Protein AF-A0A2V9KEJ8-F1 (afdb_monomer)

Sequence (98 aa):
MVATPHMLERMFVYFPDRHVDRDPSALRLPYRDVELATEDGLRLHGWFVPREGARVTLLVLHGNAGNIGHRVEWLEMLCRAGANVLILDYRGYARSEG

Structure (mmCIF, N/CA/C/O backbone):
data_AF-A0A2V9KEJ8-F1
#
_entry.id   AF-A0A2V9KEJ8-F1
#
loop_
_atom_site.group_PDB
_atom_site.id
_atom_site.type_symbol
_atom_site.label_atom_id
_atom_site.label_alt_id
_atom_site.label_comp_id
_atom_site.label_asym_id
_atom_site.label_entity_id
_atom_site.label_seq_id
_atom_site.pdbx_PDB_ins_code
_atom_site.Cartn_x
_atom_site.Cartn_y
_atom_site.Cartn_z
_atom_site.occupancy
_atom_site.B_iso_or_equiv
_atom_site.auth_seq_id
_atom_site.auth_comp_id
_atom_site.auth_asym_id
_atom_site.auth_atom_id
_atom_site.pdbx_PDB_model_num
ATOM 1 N N . MET A 1 1 ? 15.950 -3.936 -31.665 1.00 46.25 1 MET A N 1
ATOM 2 C CA . MET A 1 1 ? 15.142 -3.164 -30.696 1.00 46.25 1 MET A CA 1
ATOM 3 C C . MET A 1 1 ? 15.970 -1.966 -30.273 1.00 46.25 1 MET A C 1
ATOM 5 O O . MET A 1 1 ? 17.052 -2.176 -29.747 1.00 46.25 1 MET A O 1
ATOM 9 N N . VAL A 1 2 ? 15.537 -0.743 -30.584 1.00 53.44 2 VAL A N 1
ATOM 10 C CA . VAL A 1 2 ? 16.242 0.477 -30.158 1.00 53.44 2 VAL A CA 1
ATOM 11 C C . VAL A 1 2 ? 15.620 0.907 -28.835 1.00 53.44 2 VAL A C 1
ATOM 13 O O . VAL A 1 2 ? 14.439 1.242 -28.806 1.00 53.44 2 VAL A O 1
ATOM 16 N N . ALA A 1 3 ? 16.381 0.839 -27.743 1.00 53.75 3 ALA A N 1
ATOM 17 C CA . ALA A 1 3 ? 15.942 1.394 -26.469 1.00 53.75 3 ALA A CA 1
ATOM 18 C C . ALA A 1 3 ? 15.858 2.919 -26.610 1.00 53.75 3 ALA A C 1
ATOM 20 O O . ALA A 1 3 ? 16.838 3.570 -26.973 1.00 53.75 3 ALA A O 1
ATOM 21 N N . THR A 1 4 ? 14.677 3.485 -26.382 1.00 60.94 4 THR A N 1
ATOM 22 C CA . THR A 1 4 ? 14.489 4.936 -26.384 1.00 60.94 4 THR A CA 1
ATOM 23 C C . THR A 1 4 ? 15.033 5.538 -25.082 1.00 60.94 4 THR A C 1
ATOM 25 O O . THR A 1 4 ? 15.040 4.857 -24.054 1.00 60.94 4 THR A O 1
ATOM 28 N N . PRO A 1 5 ? 15.471 6.811 -25.077 1.00 62.53 5 PRO A N 1
ATOM 29 C CA . PRO A 1 5 ? 16.026 7.460 -23.884 1.00 62.53 5 PRO A CA 1
ATOM 30 C C . PRO A 1 5 ? 15.130 7.358 -22.635 1.00 62.53 5 PRO A C 1
ATOM 32 O O . PRO A 1 5 ? 15.631 7.104 -21.545 1.00 62.53 5 PRO A O 1
ATOM 35 N N . HIS A 1 6 ? 13.804 7.423 -22.800 1.00 60.78 6 HIS A N 1
ATOM 36 C CA . HIS A 1 6 ? 12.840 7.237 -21.706 1.00 60.78 6 HIS A CA 1
ATOM 37 C C . HIS A 1 6 ? 12.861 5.841 -21.065 1.00 60.78 6 HIS A C 1
ATOM 39 O O . HIS A 1 6 ? 12.568 5.705 -19.878 1.00 60.78 6 HIS A O 1
ATOM 45 N N . MET A 1 7 ? 13.198 4.787 -21.819 1.00 59.84 7 MET A N 1
ATOM 46 C CA . MET A 1 7 ? 13.342 3.443 -21.245 1.00 59.84 7 MET A CA 1
ATOM 47 C C . MET A 1 7 ? 14.566 3.370 -20.331 1.00 59.84 7 MET A C 1
ATOM 49 O O . MET A 1 7 ? 14.507 2.723 -19.290 1.00 59.84 7 MET A O 1
ATOM 53 N N . LEU A 1 8 ? 15.645 4.067 -20.697 1.00 60.69 8 LEU A N 1
ATOM 54 C CA . LEU A 1 8 ? 16.870 4.125 -19.905 1.00 60.69 8 LEU A CA 1
ATOM 55 C C . LEU A 1 8 ? 16.694 5.005 -18.660 1.00 60.69 8 LEU A C 1
ATOM 57 O O . LEU A 1 8 ? 17.132 4.607 -17.588 1.00 60.69 8 LEU A O 1
ATOM 61 N N . GLU A 1 9 ? 15.990 6.140 -18.749 1.00 60.62 9 GLU A N 1
ATOM 62 C CA . GLU A 1 9 ? 15.690 6.992 -17.582 1.00 60.62 9 GLU A CA 1
ATOM 63 C C . GLU A 1 9 ? 14.944 6.233 -16.475 1.00 60.62 9 GLU A C 1
ATOM 65 O O . GLU A 1 9 ? 15.320 6.320 -15.304 1.00 60.62 9 GLU A O 1
ATOM 70 N N . ARG A 1 10 ? 13.929 5.428 -16.827 1.00 59.22 10 ARG A N 1
ATOM 71 C CA . ARG A 1 10 ? 13.173 4.642 -15.833 1.00 59.22 10 ARG A CA 1
ATOM 72 C C . ARG A 1 10 ? 14.061 3.650 -15.078 1.00 59.22 10 ARG A C 1
ATOM 74 O O . ARG A 1 10 ? 13.788 3.403 -13.910 1.00 59.22 10 ARG A O 1
ATOM 81 N N . MET A 1 11 ? 15.132 3.146 -15.696 1.00 62.53 11 MET A N 1
ATOM 82 C CA . MET A 1 11 ? 16.067 2.206 -15.061 1.00 62.53 11 MET A CA 1
ATOM 83 C C . MET A 1 11 ? 16.990 2.857 -14.021 1.00 62.53 11 MET A C 1
ATOM 85 O O . MET A 1 11 ? 17.532 2.149 -13.178 1.00 62.53 11 MET A O 1
ATOM 89 N N . PHE A 1 12 ? 17.177 4.181 -14.060 1.00 67.62 12 PHE A N 1
ATOM 90 C CA . PHE A 1 12 ? 18.009 4.896 -13.082 1.00 67.62 12 PHE A CA 1
ATOM 91 C C . PHE A 1 12 ? 17.204 5.525 -11.945 1.00 67.62 12 PHE A C 1
ATOM 93 O O . PHE A 1 12 ? 17.766 5.845 -10.899 1.00 67.62 12 PHE A O 1
ATOM 100 N N . VAL A 1 13 ? 15.899 5.709 -12.144 1.00 76.00 13 VAL A N 1
ATOM 101 C CA . VAL A 1 13 ? 15.015 6.337 -11.155 1.00 76.00 13 VAL A CA 1
ATOM 102 C C . VAL A 1 13 ? 14.216 5.296 -10.375 1.00 76.00 13 VAL A C 1
ATOM 104 O O . VAL A 1 13 ? 13.982 5.489 -9.182 1.00 76.00 13 VAL A O 1
ATOM 107 N N . TYR A 1 14 ? 13.811 4.196 -11.013 1.00 80.38 14 TYR A N 1
ATOM 108 C CA . TYR A 1 14 ? 12.939 3.185 -10.422 1.00 80.38 14 TYR A CA 1
ATOM 109 C C . TYR A 1 14 ? 13.655 1.844 -10.304 1.00 80.38 14 TYR A C 1
ATOM 111 O O . TYR A 1 14 ? 14.210 1.328 -11.272 1.00 80.38 14 TYR A O 1
ATOM 119 N N . PHE A 1 15 ? 13.578 1.253 -9.115 1.00 84.38 15 PHE A N 1
ATOM 120 C CA . PHE A 1 15 ? 14.177 -0.039 -8.796 1.00 84.38 15 PHE A CA 1
ATOM 121 C C . PHE A 1 15 ? 13.076 -1.007 -8.342 1.00 84.38 15 PHE A C 1
ATOM 123 O O . PHE A 1 15 ? 12.968 -1.292 -7.142 1.00 84.38 15 PHE A O 1
ATOM 130 N N . PRO A 1 16 ? 12.195 -1.440 -9.267 1.00 84.88 16 PRO A N 1
ATOM 131 C CA . PRO A 1 16 ? 11.113 -2.349 -8.938 1.00 84.88 16 PRO A CA 1
ATOM 132 C C . PRO A 1 16 ? 11.659 -3.721 -8.574 1.00 84.88 16 PRO A C 1
ATOM 134 O O . PRO A 1 16 ? 12.410 -4.328 -9.338 1.00 84.88 16 PRO A O 1
ATOM 137 N N . ASP A 1 17 ? 11.226 -4.224 -7.425 1.00 87.88 17 ASP A N 1
ATOM 138 C CA . ASP A 1 17 ? 11.446 -5.613 -7.056 1.00 87.88 17 ASP A CA 1
ATOM 139 C C . ASP A 1 17 ? 10.185 -6.425 -7.358 1.00 87.88 17 ASP A C 1
ATOM 141 O O . ASP A 1 17 ? 9.090 -6.100 -6.886 1.00 87.88 17 ASP A O 1
ATOM 145 N N . ARG A 1 18 ? 10.335 -7.469 -8.180 1.00 89.25 18 ARG A N 1
ATOM 146 C CA . ARG A 1 18 ? 9.237 -8.361 -8.569 1.00 89.25 18 ARG A CA 1
ATOM 147 C C . ARG A 1 18 ? 8.894 -9.376 -7.479 1.00 89.25 18 ARG A C 1
ATOM 149 O O . ARG A 1 18 ? 7.800 -9.940 -7.506 1.00 89.25 18 ARG A O 1
ATOM 156 N N . HIS A 1 19 ? 9.804 -9.615 -6.542 1.00 91.12 19 HIS A N 1
ATOM 157 C CA . HIS A 1 19 ? 9.628 -10.601 -5.494 1.00 91.12 19 HIS A CA 1
ATOM 158 C C . HIS A 1 19 ? 9.116 -9.953 -4.209 1.00 91.12 19 HIS A C 1
ATOM 160 O O . HIS A 1 19 ? 9.704 -9.012 -3.689 1.00 91.12 19 HIS A O 1
ATOM 166 N N . VAL A 1 20 ? 7.998 -10.456 -3.691 1.00 93.12 20 VAL A N 1
ATOM 167 C CA . VAL A 1 20 ? 7.428 -9.992 -2.423 1.00 93.12 20 VAL A CA 1
ATOM 168 C C . VAL A 1 20 ? 7.825 -10.988 -1.342 1.00 93.12 20 VAL A C 1
ATOM 170 O O . VAL A 1 20 ? 7.199 -12.040 -1.220 1.00 93.12 20 VAL A O 1
ATOM 173 N N . ASP A 1 21 ? 8.860 -10.651 -0.573 1.00 91.38 21 ASP A N 1
ATOM 174 C CA . ASP A 1 21 ? 9.419 -11.514 0.480 1.00 91.38 21 ASP A CA 1
ATOM 175 C C . ASP A 1 21 ? 8.485 -11.706 1.678 1.00 91.38 21 ASP A C 1
ATOM 177 O O . ASP A 1 21 ? 8.548 -12.707 2.396 1.00 91.38 21 ASP A O 1
ATOM 181 N N . ARG A 1 22 ? 7.648 -10.703 1.949 1.00 95.38 22 ARG A N 1
ATOM 182 C CA . ARG A 1 22 ? 6.869 -10.621 3.181 1.00 95.38 22 ARG A CA 1
ATOM 183 C C . ARG A 1 22 ? 5.515 -10.003 2.916 1.00 95.38 22 ARG A C 1
ATOM 185 O O . ARG A 1 22 ? 5.421 -9.048 2.157 1.00 95.38 22 ARG A O 1
ATOM 192 N N . ASP A 1 23 ? 4.495 -10.512 3.590 1.00 97.12 23 ASP A N 1
ATOM 193 C CA . ASP A 1 23 ? 3.138 -9.972 3.567 1.00 97.12 23 ASP A CA 1
ATOM 194 C C . ASP A 1 23 ? 2.643 -9.679 5.002 1.00 97.12 23 ASP A C 1
ATOM 196 O O . ASP A 1 23 ? 3.334 -10.020 5.975 1.00 97.12 23 ASP A O 1
ATOM 200 N N . PRO A 1 24 ? 1.469 -9.040 5.185 1.00 97.88 24 PRO A N 1
ATOM 201 C CA . PRO A 1 24 ? 0.990 -8.643 6.508 1.00 97.88 24 PRO A CA 1
ATOM 202 C C . PRO A 1 24 ? 0.774 -9.810 7.491 1.00 97.88 24 PRO A C 1
ATOM 204 O O . PRO A 1 24 ? 0.832 -9.605 8.709 1.00 97.88 24 PRO A O 1
ATOM 207 N N . SER A 1 25 ? 0.599 -11.048 7.010 1.00 97.38 25 SER A N 1
ATOM 208 C CA . SER A 1 25 ? 0.483 -12.236 7.871 1.00 97.38 25 SER A CA 1
ATOM 209 C C . SER A 1 25 ? 1.750 -12.507 8.680 1.00 97.38 25 SER A C 1
ATOM 211 O O . SER A 1 25 ? 1.662 -13.059 9.779 1.00 97.38 25 SER A O 1
ATOM 213 N N . ALA A 1 26 ? 2.916 -12.044 8.216 1.00 96.94 26 ALA A N 1
ATOM 214 C CA . ALA A 1 26 ? 4.171 -12.190 8.944 1.00 96.94 26 ALA A CA 1
ATOM 215 C C . ALA A 1 26 ? 4.179 -11.438 10.288 1.00 96.94 26 ALA A C 1
ATOM 217 O O . ALA A 1 26 ? 4.958 -11.786 11.176 1.00 96.94 26 ALA A O 1
ATOM 218 N N . LEU A 1 27 ? 3.302 -10.440 10.447 1.00 96.50 27 LEU A N 1
ATOM 219 C CA . LEU A 1 27 ? 3.041 -9.731 11.705 1.00 96.50 27 LEU A CA 1
ATOM 220 C C . LEU A 1 27 ? 1.662 -10.072 12.297 1.00 96.50 27 LEU A C 1
ATOM 222 O O . LEU A 1 27 ? 1.193 -9.398 13.210 1.00 96.50 27 LEU A O 1
ATOM 226 N N . ARG A 1 28 ? 1.001 -11.125 11.793 1.00 96.31 28 ARG A N 1
ATOM 227 C CA . ARG A 1 28 ? -0.369 -11.533 12.159 1.00 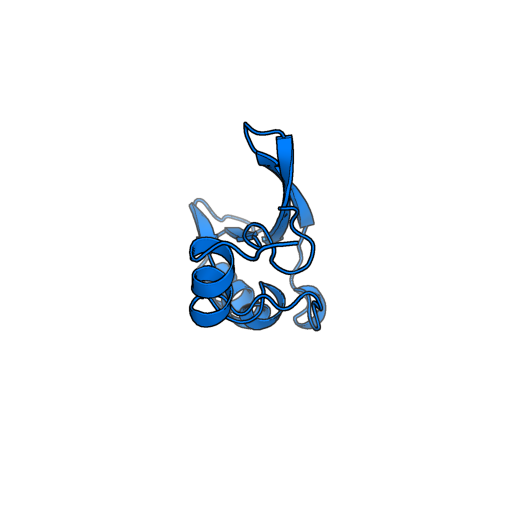96.31 28 ARG A CA 1
ATOM 228 C C . ARG A 1 28 ? -1.407 -10.422 11.961 1.00 96.31 28 ARG A C 1
ATOM 230 O O . ARG A 1 28 ? -2.422 -10.396 12.657 1.00 96.31 28 ARG A O 1
ATOM 237 N N . LEU A 1 29 ? -1.166 -9.510 11.020 1.00 96.38 29 LEU A N 1
ATOM 238 C CA . LEU A 1 29 ? -2.142 -8.487 10.671 1.00 96.38 29 LEU A CA 1
ATOM 239 C C . LEU A 1 29 ? -3.237 -9.105 9.796 1.00 96.38 29 LEU A C 1
ATOM 241 O O . LEU A 1 29 ? -2.915 -9.747 8.792 1.00 96.38 29 LEU A O 1
ATOM 245 N N . PRO A 1 30 ? -4.526 -8.910 10.125 1.00 96.12 30 PRO A N 1
ATOM 246 C CA . PRO A 1 30 ? -5.595 -9.259 9.205 1.00 96.12 30 PRO A CA 1
ATOM 247 C C . PRO A 1 30 ? -5.504 -8.343 7.985 1.00 96.12 30 PRO A C 1
ATOM 249 O O . PRO A 1 30 ? -5.418 -7.126 8.128 1.00 96.12 30 PRO A O 1
ATOM 252 N N . TYR A 1 31 ? -5.539 -8.908 6.784 1.00 98.50 31 TYR A N 1
ATOM 253 C CA . TYR A 1 31 ? -5.511 -8.126 5.554 1.00 98.50 31 TYR A CA 1
ATOM 254 C C . TYR A 1 31 ? -6.334 -8.793 4.456 1.00 98.50 31 TYR A C 1
ATOM 256 O O . TYR A 1 31 ? -6.664 -9.977 4.526 1.00 98.50 31 TYR A O 1
ATOM 264 N N . ARG A 1 32 ? -6.673 -8.005 3.440 1.00 98.50 32 ARG A N 1
ATOM 265 C CA . ARG A 1 32 ? -7.210 -8.475 2.167 1.00 98.50 32 ARG A CA 1
ATOM 266 C C . ARG A 1 32 ? -6.187 -8.185 1.083 1.00 98.50 32 ARG A C 1
ATOM 268 O O . ARG A 1 32 ? -5.730 -7.047 0.976 1.00 98.50 32 ARG A O 1
ATOM 275 N N . ASP A 1 33 ? -5.857 -9.204 0.304 1.00 98.00 33 ASP A N 1
ATOM 276 C CA . ASP A 1 33 ? -5.155 -9.040 -0.965 1.00 98.00 33 ASP A CA 1
ATOM 277 C C . ASP A 1 33 ? -6.144 -8.461 -1.986 1.00 98.00 33 ASP A C 1
ATOM 279 O O . ASP A 1 33 ? -7.275 -8.945 -2.092 1.00 98.00 33 ASP A O 1
ATOM 283 N N . VAL A 1 34 ? -5.784 -7.341 -2.615 1.00 98.31 34 VAL A N 1
ATOM 284 C CA . VAL A 1 34 ? -6.691 -6.564 -3.468 1.00 98.31 34 VAL A CA 1
ATOM 285 C C . VAL A 1 34 ? -6.041 -6.229 -4.802 1.00 98.31 34 VAL A C 1
ATOM 287 O O . VAL A 1 34 ? -4.844 -5.961 -4.880 1.00 98.31 34 VAL A O 1
ATOM 290 N N . GLU A 1 35 ? -6.871 -6.176 -5.841 1.00 97.94 35 GLU A N 1
ATOM 291 C CA . GLU A 1 35 ? -6.506 -5.656 -7.155 1.00 97.94 35 GLU A CA 1
ATOM 292 C C . GLU A 1 35 ? -7.371 -4.435 -7.486 1.00 97.94 35 GLU A C 1
ATOM 294 O O . GLU A 1 35 ? -8.588 -4.442 -7.282 1.00 97.94 35 GLU A O 1
ATOM 299 N N . LEU A 1 36 ? -6.742 -3.380 -8.000 1.00 97.31 36 LEU A N 1
ATOM 300 C CA . LEU A 1 36 ? -7.403 -2.158 -8.447 1.00 97.31 36 LEU A CA 1
ATOM 301 C C . LEU A 1 36 ? -7.275 -2.039 -9.964 1.00 97.31 36 LEU A C 1
ATOM 303 O O . LEU A 1 36 ? -6.165 -2.057 -10.494 1.00 97.31 36 LEU A O 1
ATOM 307 N N . ALA A 1 37 ? -8.407 -1.891 -10.650 1.00 97.62 37 ALA A N 1
ATOM 308 C CA . ALA A 1 37 ? -8.428 -1.622 -12.082 1.00 97.62 37 ALA A CA 1
ATOM 309 C C . ALA A 1 37 ? -8.174 -0.131 -12.350 1.00 97.62 37 ALA A C 1
ATOM 311 O O . ALA A 1 37 ? -8.814 0.732 -11.744 1.00 97.62 37 ALA A O 1
ATOM 312 N N . THR A 1 38 ? -7.254 0.173 -13.261 1.00 97.19 38 THR A N 1
ATOM 313 C CA . THR A 1 38 ? -7.000 1.534 -13.747 1.00 97.19 38 THR A CA 1
ATOM 314 C C . THR A 1 38 ? 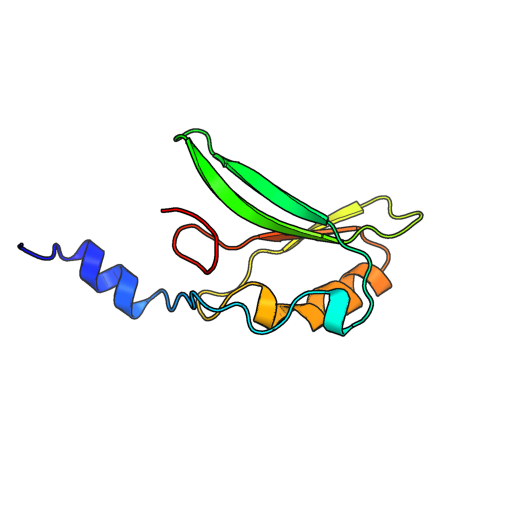-7.843 1.841 -14.986 1.00 97.19 38 THR A C 1
ATOM 316 O O . THR A 1 38 ? -8.312 0.934 -15.672 1.00 97.19 3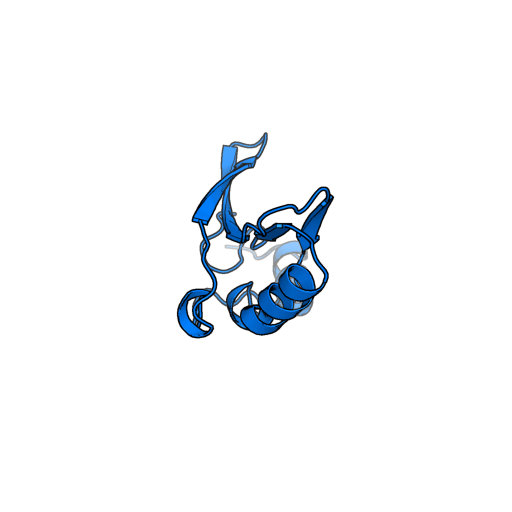8 THR A O 1
ATOM 319 N N . GLU A 1 39 ? -8.029 3.127 -15.301 1.00 97.75 39 GLU A N 1
ATOM 320 C CA . GLU A 1 39 ? -8.833 3.568 -16.458 1.00 97.75 39 GLU A CA 1
ATOM 321 C C . GLU A 1 39 ? -8.313 3.043 -17.807 1.00 97.75 39 GLU A C 1
ATOM 323 O O . GLU A 1 39 ? -9.090 2.814 -18.729 1.00 97.75 39 GLU A O 1
ATOM 328 N N . ASP A 1 40 ? -7.007 2.805 -17.918 1.00 97.12 40 ASP A N 1
ATOM 329 C CA . ASP A 1 40 ? -6.346 2.209 -19.084 1.00 97.12 40 ASP A CA 1
ATOM 330 C C . ASP A 1 40 ? -6.245 0.673 -19.024 1.00 97.12 40 ASP A C 1
ATOM 332 O O . ASP A 1 40 ? -5.530 0.067 -19.821 1.00 97.12 40 ASP A O 1
ATOM 336 N N . GLY A 1 41 ? -6.974 0.031 -18.106 1.00 96.81 41 GLY A N 1
ATOM 337 C CA . GLY A 1 41 ? -7.193 -1.416 -18.095 1.00 96.81 41 GLY A CA 1
ATOM 338 C C . GLY A 1 41 ? -6.114 -2.258 -17.411 1.00 96.81 41 GLY A C 1
ATOM 339 O O . GLY A 1 41 ? -6.149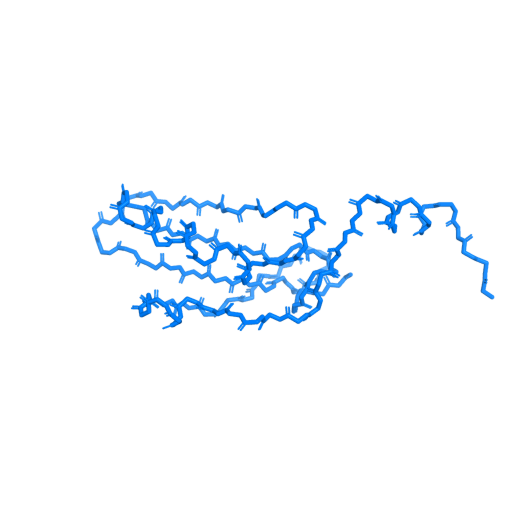 -3.480 -17.545 1.00 96.81 41 GLY A O 1
ATOM 340 N N . LEU A 1 42 ? -5.178 -1.650 -16.677 1.00 97.25 42 LEU A N 1
ATOM 341 C CA . LEU A 1 42 ? -4.178 -2.380 -15.891 1.00 97.25 42 LEU A CA 1
ATOM 342 C C . LEU A 1 42 ? -4.718 -2.748 -14.506 1.00 97.25 42 LEU A C 1
ATOM 344 O O . LEU A 1 42 ? -5.564 -2.051 -13.941 1.00 97.25 42 LEU A O 1
ATOM 348 N N . ARG A 1 43 ? -4.181 -3.825 -13.930 1.00 98.25 43 ARG A N 1
ATOM 349 C CA . ARG A 1 43 ? -4.444 -4.245 -12.550 1.00 98.25 43 ARG A CA 1
ATOM 350 C C . ARG A 1 43 ? -3.250 -3.928 -11.656 1.00 98.25 43 ARG A C 1
ATOM 352 O O . ARG A 1 43 ? -2.129 -4.369 -11.911 1.00 98.25 43 ARG A O 1
ATOM 359 N N . LEU A 1 44 ? -3.504 -3.158 -10.601 1.00 98.25 44 LEU A N 1
ATOM 360 C CA . LEU A 1 44 ? -2.523 -2.854 -9.562 1.00 98.25 44 LEU A CA 1
ATOM 361 C C . LEU A 1 44 ? -2.800 -3.701 -8.327 1.00 98.25 44 LEU A C 1
ATOM 363 O O . LEU A 1 44 ? -3.924 -3.716 -7.828 1.00 98.25 44 LEU A O 1
ATOM 367 N N . HIS A 1 45 ? -1.770 -4.379 -7.839 1.00 98.31 45 HIS A N 1
ATOM 368 C CA . HIS A 1 45 ? -1.810 -5.204 -6.642 1.00 98.31 45 HIS A CA 1
ATOM 369 C C . HIS A 1 45 ? -1.598 -4.361 -5.382 1.00 98.31 45 HIS A C 1
ATOM 371 O O . HIS A 1 45 ? -0.861 -3.370 -5.384 1.00 98.31 45 HIS A O 1
ATOM 377 N N . GLY A 1 46 ? -2.242 -4.761 -4.290 1.00 98.25 46 GLY A N 1
ATOM 378 C CA . GLY A 1 46 ? -2.047 -4.145 -2.991 1.00 98.25 46 GLY A CA 1
ATOM 379 C C . GLY A 1 46 ? -2.635 -4.945 -1.838 1.00 98.25 46 GLY A C 1
ATOM 380 O O . GLY A 1 46 ? -3.223 -6.015 -2.006 1.00 98.25 46 GLY A O 1
ATOM 381 N N . TRP A 1 47 ? -2.516 -4.373 -0.642 1.00 98.62 47 TRP A N 1
ATOM 382 C CA . TRP A 1 47 ? -3.122 -4.900 0.575 1.00 98.62 47 TRP A CA 1
ATOM 383 C C . TRP A 1 47 ? -3.998 -3.863 1.251 1.00 98.62 47 TRP A C 1
ATOM 385 O O . TRP A 1 47 ? -3.596 -2.718 1.466 1.00 98.62 47 TRP A O 1
ATOM 395 N N . PHE A 1 48 ? -5.181 -4.306 1.661 1.00 98.69 48 PHE A N 1
ATOM 396 C CA . PHE A 1 48 ? -6.049 -3.558 2.553 1.00 98.69 48 PHE A CA 1
ATOM 397 C C . PHE A 1 48 ? -6.030 -4.176 3.951 1.00 98.69 48 PHE A C 1
ATOM 399 O O . PHE A 1 48 ? -6.490 -5.301 4.143 1.00 98.69 48 PHE A O 1
ATOM 406 N N . VAL A 1 49 ? -5.545 -3.423 4.934 1.00 98.50 49 VAL A N 1
ATOM 407 C CA . VAL A 1 49 ? -5.458 -3.814 6.344 1.00 98.50 49 VAL A CA 1
ATOM 408 C C . VAL A 1 49 ? -6.547 -3.065 7.127 1.00 98.50 49 VAL A C 1
ATOM 410 O O . VAL A 1 49 ? -6.418 -1.857 7.359 1.00 98.50 49 VAL A O 1
ATOM 413 N N . PRO A 1 50 ? -7.661 -3.729 7.492 1.00 98.06 50 PRO A N 1
ATOM 414 C CA . PRO A 1 50 ? -8.725 -3.102 8.266 1.00 98.06 50 PRO A CA 1
ATOM 415 C C . PRO A 1 50 ? -8.329 -2.907 9.733 1.00 98.06 50 PRO A C 1
ATOM 417 O O . PRO A 1 50 ? -7.669 -3.753 10.338 1.00 98.06 50 PRO A O 1
ATOM 420 N N . ARG A 1 51 ? -8.839 -1.835 10.341 1.00 97.50 51 ARG A N 1
ATOM 421 C CA . ARG A 1 51 ? -8.807 -1.613 11.788 1.00 97.50 51 ARG A CA 1
ATOM 422 C C . ARG A 1 51 ? -10.224 -1.363 12.295 1.00 97.50 51 ARG A C 1
ATOM 424 O O . ARG A 1 51 ? -10.887 -0.418 11.879 1.00 97.50 51 ARG A O 1
ATOM 431 N N . GLU A 1 52 ? -10.686 -2.201 13.218 1.00 96.25 52 GLU A N 1
ATOM 432 C CA . GLU A 1 52 ? -12.011 -2.039 13.822 1.00 96.25 52 GLU A CA 1
ATOM 433 C C . GLU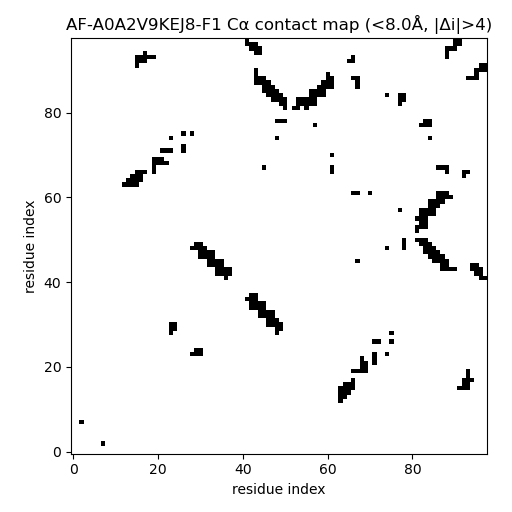 A 1 52 ? -12.154 -0.662 14.490 1.00 96.25 52 GLU A C 1
ATOM 435 O O . GLU A 1 52 ? -11.248 -0.192 15.185 1.00 96.25 52 GLU A O 1
ATOM 440 N N . GLY A 1 53 ? -13.285 0.002 14.237 1.00 96.50 53 GLY A N 1
ATOM 441 C CA . GLY A 1 53 ? -13.570 1.350 14.733 1.00 96.50 53 GLY A CA 1
ATOM 442 C C . GLY A 1 53 ? -12.834 2.484 14.007 1.00 96.50 53 GLY A C 1
ATOM 443 O O . GLY A 1 53 ? -13.077 3.650 14.325 1.00 96.50 53 GLY A O 1
ATOM 444 N N . ALA A 1 54 ? -11.972 2.187 13.027 1.00 97.56 54 ALA A N 1
ATOM 445 C CA . ALA A 1 54 ? -11.283 3.214 12.255 1.00 97.56 54 ALA A CA 1
ATOM 446 C C . ALA A 1 54 ? -12.263 4.022 11.391 1.00 97.56 54 ALA A C 1
ATOM 448 O O . ALA A 1 54 ? -13.057 3.470 10.631 1.00 97.56 54 ALA A O 1
ATOM 449 N N . ARG A 1 55 ? -12.166 5.354 11.480 1.00 97.69 55 ARG A N 1
ATOM 450 C CA . ARG A 1 55 ? -12.963 6.305 10.678 1.00 97.69 55 ARG A CA 1
ATOM 451 C C . ARG A 1 55 ? -12.216 6.859 9.467 1.00 97.69 55 ARG A C 1
ATOM 453 O O . ARG A 1 55 ? -12.810 7.548 8.647 1.00 97.69 55 ARG A O 1
ATOM 460 N N . VAL A 1 56 ? -10.917 6.589 9.384 1.00 98.19 56 VAL A N 1
ATOM 461 C CA . VAL A 1 56 ? -10.024 7.088 8.339 1.00 98.19 56 VAL A CA 1
ATOM 462 C C . VAL A 1 56 ? -9.325 5.906 7.686 1.00 98.19 56 VAL A C 1
ATOM 464 O O . VAL A 1 56 ? -8.962 4.937 8.358 1.00 98.19 56 VAL A O 1
ATOM 467 N N . THR A 1 57 ? -9.128 6.010 6.377 1.00 98.50 57 THR A N 1
ATOM 468 C CA . THR A 1 57 ? -8.308 5.088 5.594 1.00 98.50 57 THR A CA 1
ATOM 469 C C . THR A 1 57 ? -7.122 5.857 5.041 1.00 98.50 57 THR A C 1
ATOM 471 O O . THR A 1 57 ? -7.303 6.880 4.385 1.00 98.50 57 THR A O 1
ATOM 474 N N . LEU A 1 58 ? -5.915 5.372 5.312 1.00 98.56 58 LEU A N 1
ATOM 475 C CA . LEU A 1 58 ? -4.686 5.928 4.765 1.00 98.56 58 LEU A CA 1
ATOM 476 C C . LEU A 1 58 ? -4.299 5.162 3.505 1.00 98.56 58 LEU A C 1
ATOM 478 O O . LEU A 1 58 ? -4.178 3.938 3.538 1.00 98.56 58 LEU A O 1
ATOM 482 N N . LEU A 1 59 ? -4.091 5.895 2.412 1.00 98.19 59 LEU A N 1
ATOM 483 C CA . LEU A 1 59 ? -3.454 5.375 1.210 1.00 98.19 59 LEU A CA 1
ATOM 484 C C . LEU A 1 59 ? -1.940 5.559 1.342 1.00 98.19 59 LEU A C 1
ATOM 486 O O . LEU A 1 59 ? -1.455 6.684 1.454 1.00 98.19 59 LEU A O 1
ATOM 490 N N . VAL A 1 60 ? -1.203 4.456 1.323 1.00 97.75 60 VAL A N 1
ATOM 491 C CA . VAL A 1 60 ? 0.255 4.432 1.394 1.00 97.75 60 VAL A CA 1
ATOM 492 C C . VAL A 1 60 ? 0.808 4.115 0.015 1.00 97.75 60 VAL A C 1
ATOM 494 O O . VAL A 1 60 ? 0.456 3.114 -0.604 1.00 97.75 60 VAL A O 1
ATOM 497 N N . LEU A 1 61 ? 1.707 4.979 -0.438 1.00 96.31 61 LEU A N 1
ATOM 498 C CA . LEU A 1 61 ? 2.401 4.870 -1.710 1.00 96.31 61 LEU A CA 1
ATOM 499 C C . LEU A 1 61 ? 3.898 4.716 -1.394 1.00 96.31 61 LEU A C 1
ATOM 501 O O . LEU A 1 61 ? 4.481 5.563 -0.713 1.00 96.31 61 LEU A O 1
ATOM 505 N N . HIS A 1 62 ? 4.504 3.589 -1.780 1.00 94.31 62 HIS A N 1
ATOM 506 C CA . HIS A 1 62 ? 5.870 3.245 -1.365 1.00 94.31 62 HIS A CA 1
ATOM 507 C C . HIS A 1 62 ? 6.947 4.067 -2.112 1.00 94.31 62 HIS A C 1
ATOM 509 O O . HIS A 1 62 ? 6.673 4.795 -3.057 1.00 94.31 62 HIS A O 1
ATOM 515 N N . GLY A 1 63 ? 8.211 3.992 -1.687 1.00 90.00 63 GLY A N 1
ATOM 516 C CA . GLY A 1 63 ? 9.318 4.675 -2.383 1.00 90.00 63 GLY A CA 1
ATOM 517 C C . GLY A 1 63 ? 9.650 4.063 -3.753 1.00 90.00 63 GLY A C 1
ATOM 518 O O . GLY A 1 63 ? 9.140 3.014 -4.118 1.00 90.00 63 GLY A O 1
ATOM 519 N N . ASN A 1 64 ? 10.575 4.658 -4.497 1.00 88.94 64 ASN A N 1
ATOM 520 C CA . ASN A 1 64 ? 11.003 4.180 -5.820 1.00 88.94 64 ASN A CA 1
ATOM 521 C C . ASN A 1 64 ? 11.798 2.852 -5.819 1.00 88.94 64 ASN A C 1
ATOM 523 O O . ASN A 1 64 ? 12.058 2.315 -6.893 1.00 88.94 64 ASN A O 1
ATOM 527 N N . ALA A 1 65 ? 12.188 2.313 -4.662 1.00 89.56 65 ALA A N 1
ATOM 528 C CA . ALA A 1 65 ? 12.927 1.053 -4.558 1.00 89.56 65 ALA A CA 1
ATOM 529 C C . ALA A 1 65 ? 12.188 0.002 -3.716 1.00 89.56 65 ALA A C 1
ATOM 531 O O . ALA A 1 65 ? 11.665 0.311 -2.634 1.00 89.56 65 ALA A O 1
ATOM 532 N N . GLY A 1 66 ? 12.206 -1.248 -4.187 1.00 92.88 66 GLY A N 1
ATOM 533 C CA . GLY A 1 66 ? 11.576 -2.389 -3.522 1.00 92.88 66 GLY A CA 1
ATOM 534 C C . GLY A 1 66 ? 10.128 -2.602 -3.957 1.00 92.88 66 GLY A C 1
ATOM 535 O O . GLY A 1 66 ? 9.833 -2.433 -5.132 1.00 92.88 66 GLY A O 1
ATOM 536 N N . ASN A 1 67 ? 9.251 -2.970 -3.018 1.00 96.12 67 ASN A N 1
ATOM 537 C CA . ASN A 1 67 ? 7.797 -3.116 -3.183 1.00 96.12 67 ASN A CA 1
ATOM 538 C C . ASN A 1 67 ? 7.085 -3.013 -1.815 1.00 96.12 67 ASN A C 1
ATOM 540 O O . ASN A 1 67 ? 7.730 -2.751 -0.789 1.00 96.12 67 ASN A O 1
ATOM 544 N N . ILE A 1 68 ? 5.764 -3.212 -1.780 1.00 97.19 68 ILE A N 1
ATOM 545 C CA . ILE A 1 68 ? 4.952 -3.149 -0.550 1.00 97.19 68 ILE A CA 1
ATOM 546 C C . ILE A 1 68 ? 5.367 -4.143 0.546 1.00 97.19 68 ILE A C 1
ATOM 548 O O . ILE A 1 68 ? 5.167 -3.849 1.727 1.00 97.19 68 ILE A O 1
ATOM 552 N N . GLY A 1 69 ? 5.998 -5.273 0.205 1.00 97.00 69 GLY A N 1
ATOM 553 C CA . GLY A 1 69 ? 6.477 -6.257 1.183 1.00 97.00 69 GLY A CA 1
ATOM 554 C C . GLY A 1 69 ? 7.554 -5.705 2.115 1.00 97.00 69 GLY A C 1
ATOM 555 O O . GLY A 1 69 ? 7.633 -6.071 3.284 1.00 97.00 69 GLY A O 1
ATOM 556 N N . HIS A 1 70 ? 8.311 -4.711 1.652 1.00 95.62 70 HIS A N 1
ATOM 557 C CA . HIS A 1 70 ? 9.302 -3.997 2.458 1.00 95.62 70 HIS A CA 1
ATOM 558 C C . HIS A 1 70 ? 8.691 -2.922 3.374 1.00 95.62 70 HIS A C 1
ATOM 560 O O . HIS A 1 70 ? 9.422 -2.083 3.908 1.00 95.62 70 HIS A O 1
ATOM 566 N N . ARG A 1 71 ? 7.359 -2.842 3.469 1.00 96.38 71 ARG A N 1
ATOM 567 C CA . ARG A 1 71 ? 6.627 -1.815 4.231 1.00 96.38 71 ARG A CA 1
ATOM 568 C C . ARG A 1 71 ? 5.641 -2.419 5.230 1.00 96.38 71 ARG A C 1
ATOM 570 O O . ARG A 1 71 ? 4.828 -1.687 5.788 1.00 96.38 71 ARG A O 1
ATOM 577 N N . VAL A 1 72 ? 5.705 -3.725 5.484 1.00 97.06 72 VAL A N 1
ATOM 578 C CA . VAL A 1 72 ? 4.758 -4.427 6.365 1.00 97.06 72 VAL A CA 1
ATOM 579 C C . VAL A 1 72 ? 4.731 -3.822 7.780 1.00 97.06 72 VAL A C 1
ATOM 581 O O . VAL A 1 72 ? 3.657 -3.643 8.353 1.00 97.06 72 VAL A O 1
ATOM 584 N N . GLU A 1 73 ? 5.876 -3.388 8.311 1.00 97.25 73 GLU A N 1
ATOM 585 C CA . GLU A 1 73 ? 5.983 -2.711 9.611 1.00 97.25 73 GLU A CA 1
ATOM 586 C C . GLU A 1 73 ? 5.280 -1.342 9.629 1.00 97.25 73 GLU A C 1
ATOM 588 O O . GLU A 1 73 ? 4.763 -0.913 10.664 1.00 97.25 73 GLU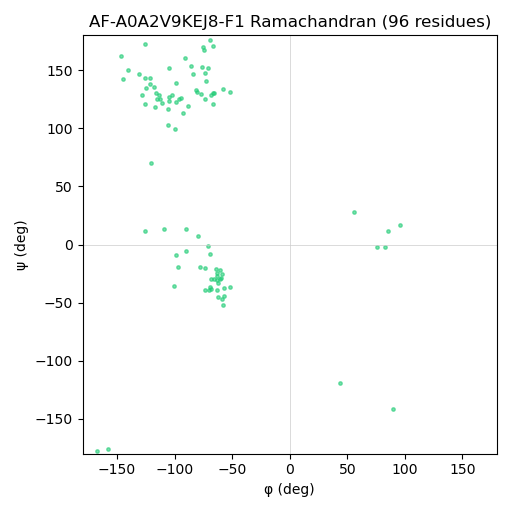 A O 1
ATOM 593 N N . TRP A 1 74 ? 5.202 -0.650 8.485 1.00 97.25 74 TRP A N 1
ATOM 594 C CA . TRP A 1 74 ? 4.450 0.605 8.384 1.00 97.25 74 TRP A CA 1
ATOM 595 C C . TRP A 1 74 ? 2.952 0.346 8.521 1.00 97.25 74 TRP A C 1
ATOM 597 O O . TRP A 1 74 ? 2.257 1.128 9.169 1.00 97.25 74 TRP A O 1
ATOM 607 N N . LEU A 1 75 ? 2.456 -0.758 7.954 1.00 97.81 75 LEU A N 1
ATOM 608 C CA . LEU A 1 75 ? 1.045 -1.134 8.047 1.00 97.81 75 LEU A CA 1
ATOM 609 C C . LEU A 1 75 ? 0.647 -1.377 9.502 1.00 97.81 75 LEU A C 1
ATOM 611 O O . LEU A 1 75 ? -0.367 -0.845 9.947 1.00 97.81 75 LEU A O 1
ATOM 615 N N . GLU A 1 76 ? 1.476 -2.100 10.264 1.00 97.19 76 GLU A N 1
ATOM 616 C CA . GLU A 1 76 ? 1.244 -2.302 11.698 1.00 97.19 76 GLU A CA 1
ATOM 617 C C . GLU A 1 76 ? 1.164 -0.959 12.434 1.00 97.19 76 GLU A C 1
ATOM 619 O O . GLU A 1 76 ? 0.198 -0.698 13.153 1.00 97.19 76 GLU A O 1
ATOM 624 N N . MET A 1 77 ? 2.159 -0.089 12.240 1.00 98.12 77 MET A N 1
ATOM 625 C CA . MET A 1 77 ? 2.240 1.204 12.921 1.00 98.12 77 MET A CA 1
ATOM 626 C C . MET A 1 77 ? 1.015 2.084 12.632 1.00 98.12 77 MET A C 1
ATOM 628 O O . MET A 1 77 ? 0.416 2.643 13.554 1.00 98.12 77 MET A O 1
ATOM 632 N N . LEU A 1 78 ? 0.613 2.184 11.365 1.00 98.00 78 LEU A N 1
ATOM 633 C CA . LEU A 1 78 ? -0.523 3.002 10.938 1.00 98.00 78 LEU A CA 1
ATOM 634 C C . LEU A 1 78 ? -1.860 2.416 11.409 1.00 98.00 78 LEU A C 1
ATOM 636 O O . LEU A 1 78 ? -2.726 3.154 11.885 1.00 98.00 78 LEU A O 1
ATOM 640 N N . CYS A 1 79 ? -2.015 1.090 11.378 1.00 96.75 79 CYS A N 1
ATOM 641 C CA . CYS A 1 79 ? -3.182 0.439 11.962 1.00 96.75 79 CYS A CA 1
ATOM 642 C C . CYS A 1 79 ? -3.250 0.653 13.473 1.00 96.75 79 CYS A C 1
ATOM 644 O O . CYS A 1 79 ? -4.335 0.906 14.002 1.00 96.75 79 CYS A O 1
ATOM 646 N N . ARG A 1 80 ? -2.118 0.608 14.187 1.00 96.12 80 ARG A N 1
ATOM 647 C CA . ARG A 1 80 ? -2.044 0.898 15.631 1.00 96.12 80 ARG A CA 1
ATOM 648 C C . ARG A 1 80 ? -2.447 2.334 15.951 1.00 96.12 80 ARG A C 1
ATOM 650 O O . ARG A 1 80 ? -3.108 2.532 16.967 1.00 96.12 80 ARG A O 1
ATOM 657 N N . ALA A 1 81 ? -2.161 3.279 15.055 1.00 97.31 81 ALA A N 1
ATOM 658 C CA . ALA A 1 81 ? -2.616 4.667 15.138 1.00 97.31 81 ALA A CA 1
ATOM 659 C C . ALA A 1 81 ? -4.129 4.860 14.878 1.00 97.31 81 ALA A C 1
ATOM 661 O O . ALA A 1 81 ? -4.630 5.975 14.992 1.00 97.31 81 ALA A O 1
ATOM 662 N N . GLY A 1 82 ? -4.876 3.791 14.575 1.00 97.69 82 GLY A N 1
ATOM 663 C CA . GLY A 1 82 ? -6.341 3.816 14.491 1.00 97.69 82 GLY A CA 1
ATOM 664 C C . GLY A 1 82 ? -6.908 4.016 13.084 1.00 97.69 82 GLY A C 1
ATOM 665 O O . GLY A 1 82 ? -8.086 4.345 12.958 1.00 97.69 82 GLY A O 1
ATOM 666 N N . ALA A 1 83 ? -6.103 3.817 12.037 1.00 98.44 83 ALA A N 1
ATOM 667 C CA . ALA A 1 83 ? -6.543 3.911 10.647 1.00 98.44 83 ALA A CA 1
ATOM 668 C C . ALA A 1 83 ? -6.699 2.531 9.987 1.00 9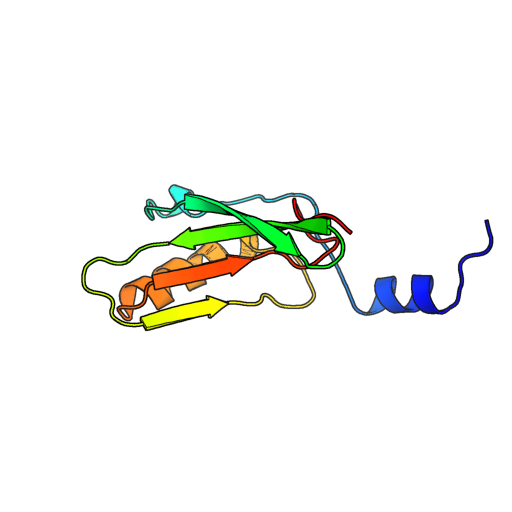8.44 83 ALA A C 1
ATOM 670 O O . ALA A 1 83 ? -5.981 1.584 10.314 1.00 98.44 83 ALA A O 1
ATOM 671 N N . ASN A 1 84 ? -7.595 2.435 9.003 1.00 98.56 84 ASN A N 1
ATOM 672 C CA . ASN A 1 84 ? -7.452 1.421 7.960 1.00 98.56 84 ASN A CA 1
ATOM 673 C C . ASN A 1 84 ? -6.268 1.809 7.073 1.00 98.56 84 ASN A C 1
ATOM 675 O O . ASN A 1 84 ? -5.990 2.999 6.899 1.00 98.56 84 ASN A O 1
ATOM 679 N N . VAL A 1 85 ? -5.611 0.833 6.461 1.00 98.69 85 VAL A N 1
ATOM 680 C CA . VAL A 1 85 ? -4.486 1.101 5.561 1.00 98.69 85 VAL A CA 1
ATOM 681 C C . VAL A 1 85 ? -4.715 0.397 4.236 1.00 98.69 85 VAL A C 1
ATOM 683 O O . VAL A 1 85 ? -4.984 -0.799 4.205 1.00 98.69 85 VAL A O 1
ATOM 686 N N . LEU A 1 86 ? -4.604 1.142 3.143 1.00 98.69 86 LEU A N 1
ATOM 687 C CA . LEU A 1 86 ? -4.471 0.610 1.794 1.00 98.69 86 LEU A CA 1
ATOM 688 C C . LEU A 1 86 ? -3.056 0.924 1.317 1.00 98.69 86 LEU A C 1
ATOM 690 O O . LEU A 1 86 ? -2.674 2.089 1.272 1.00 98.69 86 LEU A O 1
ATOM 694 N N . ILE A 1 87 ? -2.288 -0.095 0.956 1.00 98.56 87 ILE A N 1
ATOM 695 C CA . ILE A 1 87 ? -0.987 0.055 0.300 1.00 98.56 87 ILE A CA 1
ATOM 696 C C . ILE A 1 87 ? -1.036 -0.663 -1.047 1.00 98.56 87 ILE A C 1
ATOM 698 O O . ILE A 1 87 ? -1.685 -1.702 -1.149 1.00 98.56 87 ILE A O 1
ATOM 702 N N . LEU A 1 88 ? -0.382 -0.122 -2.073 1.00 97.81 88 LEU A N 1
ATOM 703 C CA . LEU A 1 88 ? -0.344 -0.728 -3.405 1.00 97.81 88 LEU A CA 1
ATOM 704 C C . LEU A 1 88 ? 1.030 -0.591 -4.053 1.00 97.81 88 LEU A C 1
ATOM 706 O O . LEU A 1 88 ? 1.740 0.385 -3.801 1.00 97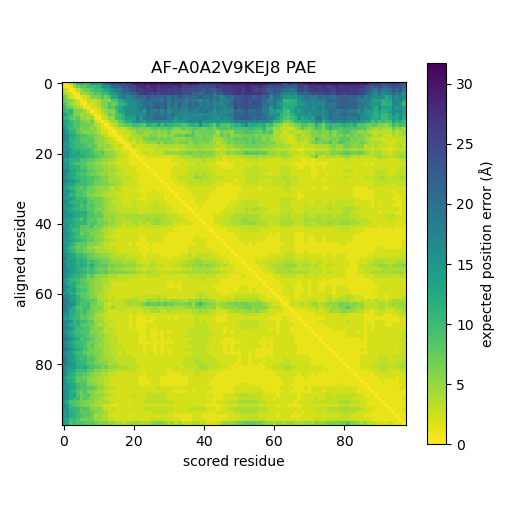.81 88 LEU A O 1
ATOM 710 N N . ASP A 1 89 ? 1.370 -1.559 -4.896 1.00 97.69 89 ASP A N 1
ATOM 711 C CA . ASP A 1 89 ? 2.528 -1.495 -5.778 1.00 97.69 89 ASP A CA 1
ATOM 712 C C . ASP A 1 89 ? 2.185 -0.673 -7.021 1.00 97.69 89 ASP A C 1
ATOM 714 O O . ASP A 1 89 ? 1.143 -0.871 -7.656 1.00 97.69 89 ASP A O 1
ATOM 718 N N . TYR A 1 90 ? 3.063 0.254 -7.405 1.00 95.00 90 TYR A N 1
ATOM 719 C CA . TYR A 1 90 ? 2.879 0.992 -8.655 1.00 95.00 90 TYR A CA 1
ATOM 720 C C . TYR A 1 90 ? 3.016 0.078 -9.875 1.00 95.00 90 TYR A C 1
ATOM 722 O O . TYR A 1 90 ? 3.484 -1.056 -9.795 1.00 95.00 90 TYR A O 1
ATOM 730 N N . ARG A 1 91 ? 2.687 0.612 -11.051 1.00 94.81 91 ARG A N 1
ATOM 731 C CA . ARG A 1 91 ? 2.930 -0.082 -12.319 1.00 94.81 91 ARG A CA 1
ATOM 732 C C . ARG A 1 91 ? 4.379 -0.539 -12.436 1.00 94.81 91 ARG A C 1
ATOM 734 O O . ARG A 1 91 ? 5.294 0.256 -12.209 1.00 94.81 91 ARG A O 1
ATOM 741 N N . GLY A 1 92 ? 4.574 -1.798 -12.799 1.00 92.56 92 GLY A N 1
ATOM 742 C CA . GLY A 1 92 ? 5.897 -2.395 -12.967 1.00 92.56 92 GLY A CA 1
ATOM 743 C C . GLY A 1 92 ? 6.562 -2.894 -11.691 1.00 92.56 92 GLY A C 1
ATOM 744 O O . GLY A 1 92 ? 7.640 -3.481 -11.781 1.00 92.56 92 GLY A O 1
ATOM 745 N N . TYR A 1 93 ? 5.932 -2.718 -10.529 1.00 95.25 93 TYR A N 1
ATOM 746 C CA . TYR A 1 93 ? 6.420 -3.208 -9.242 1.00 95.25 93 TYR A CA 1
ATOM 747 C C . TYR A 1 93 ? 5.728 -4.511 -8.863 1.00 95.25 93 TYR A C 1
ATOM 749 O O . TYR A 1 93 ? 4.522 -4.646 -9.056 1.00 95.25 93 TYR A O 1
ATOM 757 N N . ALA A 1 94 ? 6.492 -5.466 -8.318 1.00 95.38 94 ALA A N 1
ATOM 758 C CA . ALA A 1 94 ? 5.963 -6.720 -7.786 1.00 95.38 94 ALA A CA 1
ATOM 759 C C . ALA A 1 94 ? 4.898 -7.356 -8.697 1.00 95.38 94 ALA A C 1
ATOM 761 O O . ALA A 1 94 ? 5.183 -7.687 -9.855 1.00 95.38 94 ALA A O 1
ATOM 762 N N . ARG A 1 95 ? 3.680 -7.504 -8.167 1.00 96.62 95 ARG A N 1
ATOM 763 C CA . ARG A 1 95 ? 2.536 -8.153 -8.812 1.00 96.62 95 ARG A CA 1
ATOM 764 C C . ARG A 1 95 ? 1.665 -7.186 -9.622 1.00 96.62 95 ARG A C 1
ATOM 766 O O . ARG A 1 95 ? 0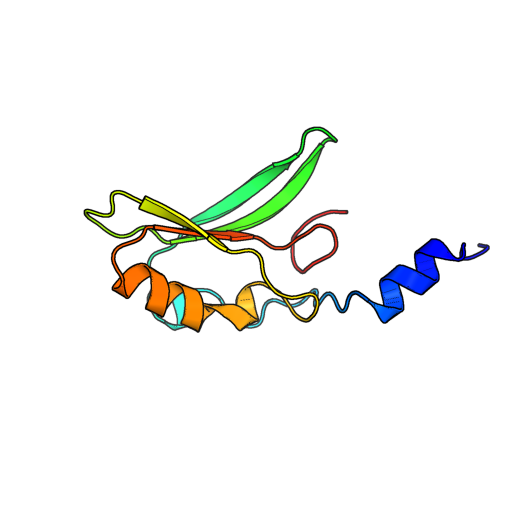.758 -7.648 -10.304 1.00 96.62 95 ARG A O 1
ATOM 773 N N . SER A 1 96 ? 1.938 -5.882 -9.582 1.00 97.31 96 SER A N 1
ATOM 774 C CA . SER A 1 96 ? 1.244 -4.893 -10.408 1.00 97.31 96 SER A CA 1
ATOM 775 C C . SER A 1 96 ? 1.672 -4.979 -11.874 1.00 97.31 96 SER A C 1
ATOM 777 O O . SER A 1 96 ? 2.851 -5.160 -12.211 1.00 97.31 96 SER A O 1
ATOM 779 N N . GLU A 1 97 ? 0.693 -4.816 -12.760 1.00 96.25 97 GLU A N 1
ATOM 780 C CA . GLU A 1 97 ? 0.896 -4.769 -14.208 1.00 96.25 97 GLU A CA 1
ATOM 781 C C . GLU A 1 97 ? 1.516 -3.439 -14.674 1.00 96.25 97 GLU A C 1
ATOM 783 O O . GLU A 1 97 ? 1.542 -2.448 -13.939 1.00 96.25 97 GLU A O 1
ATOM 788 N N . GLY A 1 98 ? 1.977 -3.412 -15.930 1.00 89.81 98 GLY A N 1
ATOM 789 C CA . GLY A 1 98 ? 2.519 -2.221 -16.604 1.00 89.81 98 GLY A CA 1
ATOM 790 C C . GLY A 1 98 ? 4.017 -2.005 -16.453 1.00 89.81 98 GLY A C 1
ATOM 791 O O . GLY A 1 98 ? 4.636 -2.644 -15.580 1.00 89.81 98 GLY A O 1
#

pLDDT: mean 91.21, std 12.76, range [46.25, 98.69]

Mean predicted aligned error: 5.16 Å

Solvent-accessible surface area (backbone atoms only — not comparable to full-atom values): 5621 Å² total; per-residue (Å²): 135,83,84,50,71,71,64,57,53,49,64,77,66,42,45,57,28,64,72,71,91,41,57,50,64,83,75,70,43,67,67,42,86,45,75,44,79,45,98,89,72,44,47,32,30,32,40,39,32,76,33,92,90,38,89,46,72,45,80,46,76,72,72,59,61,45,45,60,35,84,40,43,71,55,52,53,54,47,36,73,74,47,19,20,37,38,38,42,29,54,70,49,13,38,81,10,42,102

Nearest PDB structures (foldseek):
  5g5m-assembly1_B  TM=8.479E-01  e=4.034E-07  Pyrococcus furiosus
  5lcn-assembly1_C  TM=8.343E-01  e=4.585E-07  Pyrococcus furiosus DSM 3638
  5lcn-assembly2_B  TM=8.420E-01  e=7.656E-07  Pyrococcus furiosus DSM 3638
  5lcn-assembly1_A  TM=8.395E-01  e=7.181E-07  Pyrococcus furiosus DSM 3638
  5lcn-assembly2_D  TM=8.121E-01  e=1.453E-06  Pyrococcus furiosus DSM 3638

Radius of gyration: 15.01 Å; Cα contacts (8 Å, |Δi|>4): 176; chains: 1; bounding box: 32×20×46 Å

Foldseek 3Di:
DDDDPVNVVLVVQAAADQDQPADLVVVPFDWDWDWDADPVGWTWTWIKGDAPPAPAEDEDEDGRHYFCSVCSVVCVVVSVVRHIYIYIGDDPHHPTHD

Secondary structure (DSSP, 8-state):
----HHHHHHHHH-EE-------GGGGT---EEEEEE-TTS-EEEEEEE--TT---EEEEE--SEE-GGGGHHHHHHHHHTT-EEEEEPPTTSTT---